Protein AF-A0A523ZDL4-F1 (afdb_monomer_lite)

Structure (mmCIF, N/CA/C/O backbone):
data_AF-A0A523ZDL4-F1
#
_entry.id   AF-A0A523ZDL4-F1
#
loop_
_atom_site.group_PDB
_atom_site.id
_atom_site.type_symbol
_atom_site.label_a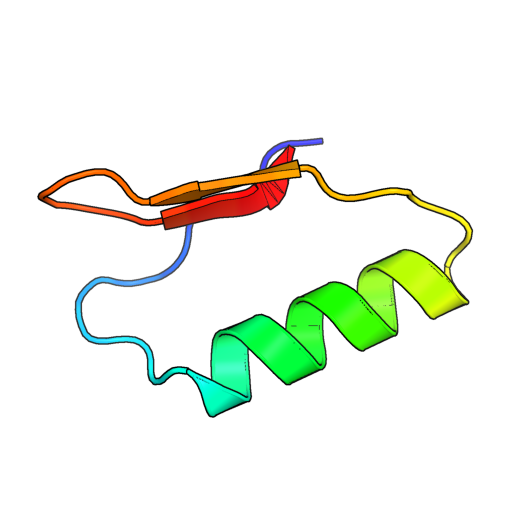tom_id
_atom_site.label_alt_id
_atom_site.label_comp_id
_atom_site.label_asym_id
_atom_site.label_entity_id
_atom_site.label_seq_id
_atom_site.pdbx_PDB_ins_code
_atom_site.Cartn_x
_atom_site.Cartn_y
_atom_site.Cartn_z
_atom_site.occupancy
_atom_site.B_iso_or_equiv
_atom_site.auth_seq_id
_atom_site.auth_comp_id
_atom_site.auth_asym_id
_atom_site.auth_atom_id
_atom_site.pdbx_PDB_model_num
ATOM 1 N N . MET A 1 1 ? 5.661 12.645 -4.788 1.00 69.31 1 MET A N 1
ATOM 2 C CA . MET A 1 1 ? 4.184 12.745 -4.907 1.00 69.31 1 MET A CA 1
ATOM 3 C C . MET A 1 1 ? 3.642 12.042 -3.687 1.00 69.31 1 MET A C 1
ATOM 5 O O . MET A 1 1 ? 4.138 10.964 -3.426 1.00 69.31 1 MET A O 1
ATOM 9 N N . PHE A 1 2 ? 2.705 12.617 -2.932 1.00 73.44 2 PHE A N 1
ATOM 10 C CA . PHE A 1 2 ? 2.247 11.976 -1.695 1.00 73.44 2 PHE A CA 1
ATOM 11 C C . PHE A 1 2 ? 0.884 11.315 -1.886 1.00 73.44 2 PHE A C 1
ATOM 13 O O . PHE A 1 2 ? -0.095 11.997 -2.184 1.00 73.44 2 PHE A O 1
ATOM 20 N N . ILE A 1 3 ? 0.831 9.997 -1.702 1.00 79.31 3 ILE A N 1
ATOM 21 C CA . ILE A 1 3 ? -0.408 9.217 -1.651 1.00 79.31 3 ILE A CA 1
ATOM 22 C C . ILE A 1 3 ? -0.751 8.990 -0.185 1.00 79.31 3 ILE A C 1
ATOM 24 O O . ILE A 1 3 ? 0.046 8.425 0.558 1.00 79.31 3 ILE A O 1
ATOM 28 N N . VAL A 1 4 ? -1.931 9.433 0.236 1.00 83.00 4 VAL A N 1
ATOM 29 C CA . VAL A 1 4 ? -2.430 9.228 1.599 1.00 83.00 4 VAL A CA 1
ATOM 30 C C . VAL A 1 4 ? -3.467 8.113 1.568 1.00 83.00 4 VAL A C 1
ATOM 32 O O . VAL A 1 4 ? -4.494 8.243 0.904 1.00 83.00 4 VAL A O 1
ATOM 35 N N . MET A 1 5 ? -3.202 7.028 2.289 1.00 84.50 5 MET A N 1
ATOM 36 C CA . MET A 1 5 ? -4.099 5.876 2.385 1.00 84.50 5 MET A CA 1
ATOM 37 C C . MET A 1 5 ? -5.301 6.182 3.290 1.00 84.50 5 MET A C 1
ATOM 39 O O . MET A 1 5 ? -5.173 6.893 4.294 1.00 84.50 5 MET A O 1
ATOM 43 N N . GLN A 1 6 ? -6.473 5.625 2.960 1.00 81.56 6 GLN A N 1
ATOM 44 C CA . GLN A 1 6 ? -7.668 5.709 3.812 1.00 81.56 6 GLN A CA 1
ATOM 45 C C . GLN A 1 6 ? -7.488 4.901 5.092 1.00 81.56 6 GLN A C 1
ATOM 47 O O . GLN A 1 6 ? -6.931 3.820 5.053 1.00 81.56 6 GLN A O 1
ATOM 52 N N . GLN A 1 7 ? -7.981 5.371 6.233 1.00 77.00 7 GLN A N 1
ATOM 53 C CA . GLN A 1 7 ? -7.809 4.671 7.509 1.00 77.00 7 GLN A CA 1
ATOM 54 C C . GLN A 1 7 ? -8.489 3.282 7.492 1.00 77.00 7 GLN A C 1
ATOM 56 O O . GLN A 1 7 ? -9.645 3.175 7.095 1.00 77.00 7 GLN A O 1
ATOM 61 N N . GLY A 1 8 ? -7.767 2.229 7.902 1.00 78.75 8 GLY A N 1
ATOM 62 C CA . GLY A 1 8 ? -8.244 0.835 7.837 1.00 78.75 8 GLY A CA 1
ATOM 63 C C . GLY A 1 8 ? -7.938 0.086 6.531 1.00 78.75 8 GLY A C 1
ATOM 64 O O . GLY A 1 8 ? -8.424 -1.027 6.356 1.00 78.75 8 GLY A O 1
ATOM 65 N N . HIS A 1 9 ? -7.136 0.678 5.640 1.00 80.00 9 HIS A N 1
ATOM 66 C CA . HIS A 1 9 ? -6.573 0.011 4.463 1.00 80.00 9 HIS A CA 1
ATOM 67 C C . HIS A 1 9 ? -5.846 -1.282 4.838 1.00 80.00 9 HIS A C 1
ATOM 69 O O . HIS A 1 9 ? -5.166 -1.375 5.864 1.00 80.00 9 HIS A O 1
ATOM 75 N N . THR A 1 10 ? -5.989 -2.278 3.977 1.00 84.25 10 THR A N 1
ATOM 76 C CA . THR A 1 10 ? -5.326 -3.568 4.133 1.00 84.25 10 THR A CA 1
ATOM 77 C C . THR A 1 10 ? -3.881 -3.508 3.640 1.00 84.25 10 THR A C 1
ATOM 79 O O . THR A 1 10 ? -3.517 -2.683 2.799 1.00 84.25 10 THR A O 1
ATOM 82 N N . GLU A 1 11 ? -3.039 -4.419 4.133 1.00 80.25 11 GLU A N 1
ATOM 83 C CA . GLU A 1 11 ? -1.660 -4.559 3.641 1.00 80.25 11 GLU A CA 1
ATOM 84 C C . GLU A 1 11 ? -1.613 -4.892 2.139 1.00 80.25 11 GLU A C 1
ATOM 86 O O . GLU A 1 11 ? -0.680 -4.479 1.452 1.00 80.25 11 GLU A O 1
ATOM 91 N N . GLY A 1 12 ? -2.641 -5.572 1.614 1.00 85.69 12 GLY A N 1
ATOM 92 C CA . GLY A 1 12 ? -2.779 -5.866 0.184 1.00 85.69 12 GLY A CA 1
ATOM 93 C C . GLY A 1 12 ? -2.965 -4.607 -0.663 1.00 85.69 12 GLY A C 1
ATOM 94 O O . GLY A 1 12 ? -2.251 -4.419 -1.640 1.00 85.69 12 GLY A O 1
ATOM 95 N N . GLU A 1 13 ? -3.838 -3.689 -0.241 1.00 83.94 13 GLU A N 1
ATOM 96 C CA . GLU A 1 13 ? -4.049 -2.415 -0.949 1.00 83.94 13 GLU A CA 1
ATOM 97 C C . GLU A 1 13 ? -2.779 -1.553 -0.985 1.00 83.94 13 GLU A C 1
ATOM 99 O O . GLU A 1 13 ? -2.503 -0.873 -1.975 1.00 83.94 13 GLU A O 1
ATOM 104 N N . LEU A 1 14 ? -1.976 -1.595 0.083 1.00 84.12 14 LEU A N 1
ATOM 105 C CA . LEU A 1 14 ? -0.682 -0.918 0.112 1.00 84.12 14 LEU A CA 1
ATOM 106 C C . LEU A 1 14 ? 0.310 -1.555 -0.873 1.00 84.12 14 LEU A C 1
ATOM 108 O O . LEU A 1 14 ? 1.012 -0.828 -1.579 1.00 84.12 14 LEU A O 1
ATOM 112 N N . ALA A 1 15 ? 0.366 -2.888 -0.927 1.00 86.06 15 ALA A N 1
ATOM 113 C CA . ALA A 1 15 ? 1.241 -3.618 -1.840 1.00 86.06 15 ALA A CA 1
ATOM 114 C C . ALA A 1 15 ? 0.887 -3.349 -3.311 1.00 86.06 15 ALA A C 1
ATOM 116 O O . ALA A 1 15 ? 1.783 -3.039 -4.096 1.00 86.06 15 ALA A O 1
ATOM 117 N N . ASP A 1 16 ? -0.402 -3.358 -3.655 1.00 89.19 16 ASP A N 1
ATOM 118 C CA . ASP A 1 16 ? -0.882 -3.083 -5.014 1.00 89.19 16 ASP A CA 1
ATOM 119 C C . ASP A 1 16 ? -0.500 -1.667 -5.474 1.00 89.19 16 ASP A C 1
ATOM 121 O O . ASP A 1 16 ? -0.065 -1.456 -6.609 1.00 89.19 16 ASP A O 1
ATOM 125 N N . ILE A 1 17 ? -0.617 -0.674 -4.586 1.00 85.12 17 ILE A N 1
ATOM 126 C CA . ILE A 1 17 ? -0.249 0.714 -4.902 1.00 85.12 17 ILE A CA 1
ATOM 127 C C . ILE A 1 17 ? 1.268 0.861 -5.061 1.00 85.12 17 ILE A C 1
ATOM 129 O O . ILE A 1 17 ? 1.726 1.570 -5.959 1.00 85.12 17 ILE A O 1
ATOM 133 N N . LEU A 1 18 ? 2.062 0.188 -4.227 1.00 84.06 18 LEU 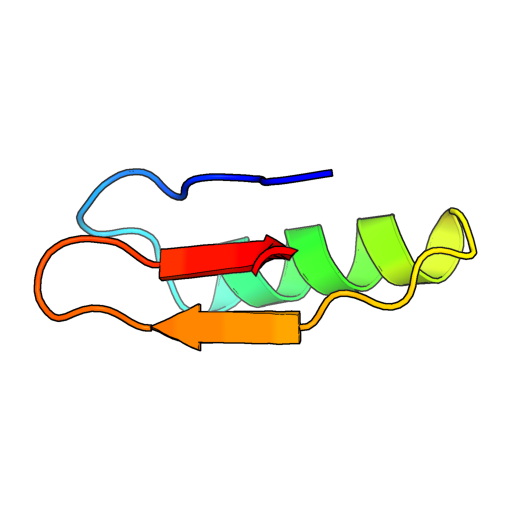A N 1
ATOM 134 C CA . LEU A 1 18 ? 3.521 0.185 -4.361 1.00 84.06 18 LEU A CA 1
ATOM 135 C C . LEU A 1 18 ? 3.980 -0.500 -5.647 1.00 84.06 18 LEU A C 1
ATOM 137 O O . LEU A 1 18 ? 4.905 -0.011 -6.301 1.00 84.06 18 LEU A O 1
ATOM 141 N N . GLU A 1 19 ? 3.326 -1.589 -6.042 1.00 87.75 19 GLU A N 1
ATOM 142 C CA . GLU A 1 19 ? 3.603 -2.263 -7.306 1.00 87.75 19 GLU A CA 1
ATOM 143 C C . GLU A 1 19 ? 3.284 -1.348 -8.495 1.00 87.75 19 GLU A C 1
ATOM 145 O O . GLU A 1 19 ? 4.131 -1.165 -9.370 1.00 87.75 19 GLU A O 1
ATOM 150 N N . GLN A 1 20 ? 2.126 -0.680 -8.489 1.00 87.25 20 GLN A N 1
ATOM 151 C CA . GLN A 1 20 ? 1.763 0.286 -9.532 1.00 87.25 20 GLN A CA 1
ATOM 152 C C . GLN A 1 20 ? 2.750 1.457 -9.611 1.00 87.25 20 GLN A C 1
ATOM 154 O O . GLN A 1 20 ? 3.159 1.849 -10.705 1.00 87.25 20 GLN A O 1
ATOM 159 N N . LEU A 1 21 ? 3.176 2.005 -8.469 1.00 85.12 21 LEU A N 1
ATOM 160 C CA . LEU A 1 21 ? 4.192 3.059 -8.426 1.00 85.12 21 LEU A CA 1
ATOM 161 C C . LEU A 1 21 ? 5.519 2.593 -9.027 1.00 85.12 21 LEU A C 1
ATOM 163 O O . LEU A 1 21 ? 6.106 3.308 -9.841 1.00 85.12 21 LEU A O 1
ATOM 167 N N . THR A 1 22 ? 5.935 1.372 -8.695 1.00 85.38 22 THR A N 1
ATOM 168 C CA . THR A 1 22 ? 7.165 0.763 -9.211 1.00 85.38 22 THR A CA 1
ATOM 169 C C . THR A 1 22 ? 7.083 0.541 -10.723 1.00 85.38 22 THR A C 1
ATOM 171 O O . THR A 1 22 ? 8.023 0.875 -11.442 1.00 85.38 22 THR A O 1
ATOM 174 N N . GLN A 1 23 ? 5.947 0.052 -11.233 1.00 87.81 23 GLN A N 1
ATOM 175 C CA . GLN A 1 23 ? 5.707 -0.125 -12.673 1.00 87.81 23 GLN A CA 1
ATOM 176 C C . GLN A 1 23 ? 5.708 1.204 -13.439 1.00 87.81 23 GLN A C 1
ATOM 178 O O . GLN A 1 23 ? 6.143 1.258 -14.587 1.00 87.81 23 GLN A O 1
ATOM 183 N N . MET A 1 24 ? 5.273 2.290 -12.798 1.00 85.75 24 MET A N 1
ATOM 184 C CA . MET A 1 24 ? 5.349 3.643 -13.351 1.00 85.75 24 MET A CA 1
ATOM 185 C C . MET A 1 24 ? 6.757 4.266 -13.258 1.00 85.75 24 MET A C 1
ATOM 187 O O . MET A 1 24 ? 6.957 5.387 -13.723 1.00 85.75 24 MET A O 1
ATOM 191 N N . GLY A 1 25 ? 7.741 3.557 -12.692 1.00 83.69 25 GLY A N 1
ATOM 192 C CA . GLY A 1 25 ? 9.120 4.030 -12.541 1.00 83.69 25 GLY A CA 1
ATOM 193 C C . GLY A 1 25 ? 9.337 4.956 -11.342 1.00 83.69 25 GLY A C 1
ATOM 194 O O . GLY A 1 25 ? 10.378 5.609 -11.253 1.00 83.69 25 GLY A O 1
ATOM 195 N N . PHE A 1 26 ? 8.377 5.023 -10.418 1.00 81.25 26 PHE A N 1
ATOM 196 C CA . PHE A 1 26 ? 8.495 5.778 -9.177 1.00 81.25 26 PHE A CA 1
ATOM 197 C C . PHE A 1 26 ? 8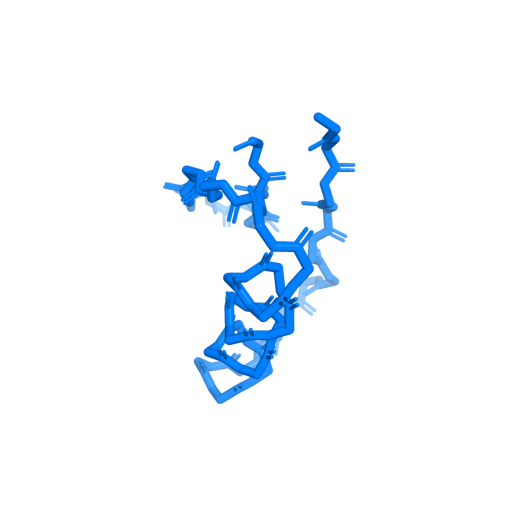.927 4.855 -8.036 1.00 81.25 26 PHE A C 1
ATOM 199 O O . PHE A 1 26 ? 8.388 3.769 -7.848 1.00 81.25 26 PHE A O 1
ATOM 206 N N . SER A 1 27 ? 9.888 5.310 -7.236 1.00 70.88 27 SER A N 1
ATOM 207 C CA . SER A 1 27 ? 10.251 4.648 -5.984 1.00 70.88 27 SER A CA 1
ATOM 208 C C . SER A 1 27 ? 9.451 5.295 -4.860 1.00 70.88 27 SER A C 1
ATOM 210 O O . SER A 1 27 ? 9.666 6.468 -4.573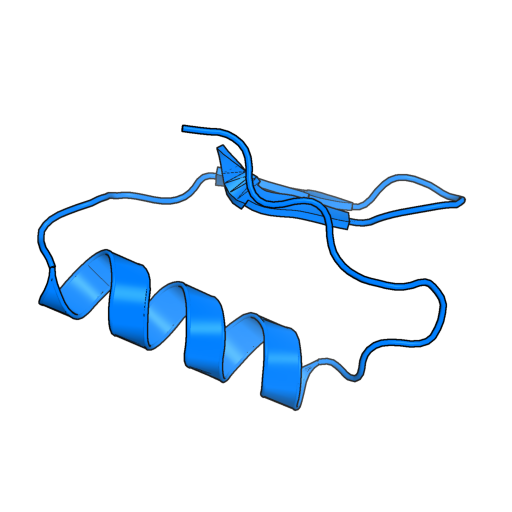 1.00 70.88 27 SER A O 1
ATOM 212 N N . GLY A 1 28 ? 8.526 4.549 -4.253 1.00 71.50 28 GLY A N 1
ATOM 213 C CA . GLY A 1 28 ? 7.704 5.032 -3.143 1.00 71.50 28 GLY A CA 1
ATOM 214 C C . GLY A 1 28 ? 8.325 4.703 -1.787 1.00 71.50 28 GLY A C 1
ATOM 215 O O . GLY A 1 28 ? 8.671 3.554 -1.520 1.00 71.50 28 GLY A O 1
ATOM 216 N N . HIS A 1 29 ? 8.447 5.695 -0.910 1.00 77.81 29 HIS A N 1
ATOM 217 C CA . HIS A 1 29 ? 8.784 5.498 0.495 1.00 77.81 29 HIS A CA 1
ATOM 218 C C . HIS A 1 29 ? 7.503 5.434 1.327 1.00 77.81 29 HIS A C 1
ATOM 220 O O . HIS A 1 29 ? 6.727 6.390 1.357 1.00 77.81 29 HIS A O 1
ATOM 226 N N . VAL A 1 30 ? 7.276 4.311 2.008 1.00 78.06 30 VAL A N 1
ATOM 227 C CA . VAL A 1 30 ? 6.116 4.135 2.888 1.00 78.06 30 VAL A CA 1
ATOM 228 C C . VAL A 1 30 ? 6.423 4.715 4.263 1.00 78.06 30 VAL A C 1
ATOM 230 O O . VAL A 1 30 ? 7.344 4.274 4.942 1.00 78.06 30 VAL A O 1
ATOM 233 N N . SER A 1 31 ? 5.597 5.657 4.700 1.00 77.94 31 SER A N 1
ATOM 234 C CA . SER A 1 31 ? 5.566 6.179 6.060 1.00 77.94 31 SER A CA 1
ATOM 235 C C . SER A 1 31 ? 4.244 5.782 6.715 1.00 77.94 31 SER A C 1
ATOM 237 O O . SER A 1 31 ? 3.195 6.362 6.427 1.00 77.94 31 SER A O 1
ATOM 239 N N . GLN A 1 32 ? 4.273 4.752 7.563 1.00 75.25 32 GLN A N 1
ATOM 240 C CA . GLN A 1 32 ? 3.115 4.321 8.351 1.00 75.25 32 GLN A CA 1
ATOM 241 C C . GLN A 1 32 ? 3.007 5.178 9.618 1.00 75.25 32 GLN A C 1
ATOM 243 O O . GLN A 1 32 ? 3.741 4.982 10.585 1.00 75.25 32 GLN A O 1
ATOM 248 N N . GLY A 1 33 ? 2.100 6.153 9.608 1.00 73.69 33 GLY A N 1
ATOM 249 C CA . GLY A 1 33 ? 1.706 6.896 10.800 1.00 73.69 33 GLY A CA 1
ATOM 250 C C . GLY A 1 33 ? 0.611 6.171 11.584 1.00 73.69 33 GLY A C 1
ATOM 251 O O . GLY A 1 33 ? -0.116 5.344 11.040 1.00 73.69 33 GLY A O 1
ATOM 252 N N . VAL A 1 34 ? 0.449 6.536 12.859 1.00 64.75 34 VAL A N 1
ATOM 253 C CA . VAL A 1 34 ? -0.552 5.945 13.774 1.00 64.75 34 VAL A CA 1
ATOM 254 C C . VAL A 1 34 ? -1.983 6.083 13.234 1.00 64.75 34 VAL A C 1
ATOM 256 O O . VAL A 1 34 ? -2.822 5.221 13.466 1.00 64.75 34 VAL A O 1
ATOM 259 N N . GLU A 1 35 ? -2.258 7.153 12.483 1.00 64.12 35 GLU A N 1
ATOM 260 C CA . GLU A 1 35 ? -3.587 7.421 11.926 1.00 64.12 35 GLU A CA 1
ATOM 261 C C . GLU A 1 35 ? -3.698 7.153 10.421 1.00 64.12 35 GLU A C 1
ATOM 263 O O . GLU A 1 35 ? -4.803 6.877 9.950 1.00 64.12 35 GLU A O 1
ATOM 268 N N . ARG A 1 36 ? -2.603 7.271 9.652 1.00 69.56 36 ARG A N 1
ATOM 269 C CA . ARG A 1 36 ? -2.592 7.141 8.183 1.00 69.56 36 ARG A CA 1
ATOM 270 C C . ARG A 1 36 ? -1.231 6.691 7.665 1.00 69.56 36 ARG A C 1
ATOM 272 O O . ARG A 1 36 ? -0.199 7.117 8.177 1.00 69.56 36 ARG A O 1
ATOM 279 N N . THR A 1 37 ? -1.251 5.932 6.574 1.00 76.81 37 THR A N 1
ATOM 280 C CA . THR A 1 37 ? -0.053 5.593 5.799 1.00 76.81 37 THR A CA 1
ATOM 281 C C . THR A 1 37 ? 0.104 6.571 4.646 1.00 76.81 37 THR A C 1
ATOM 283 O O . THR A 1 37 ? -0.863 6.875 3.944 1.00 76.81 37 THR A O 1
ATOM 286 N N . VAL A 1 38 ? 1.319 7.068 4.455 1.00 73.62 38 VAL A N 1
ATOM 287 C CA . VAL A 1 38 ? 1.685 7.990 3.381 1.00 73.62 38 VAL A CA 1
ATOM 288 C C . VAL A 1 38 ? 2.756 7.339 2.516 1.00 73.62 38 VAL A C 1
ATOM 290 O O . VAL A 1 38 ? 3.741 6.841 3.047 1.00 73.62 38 VAL A O 1
ATOM 293 N N 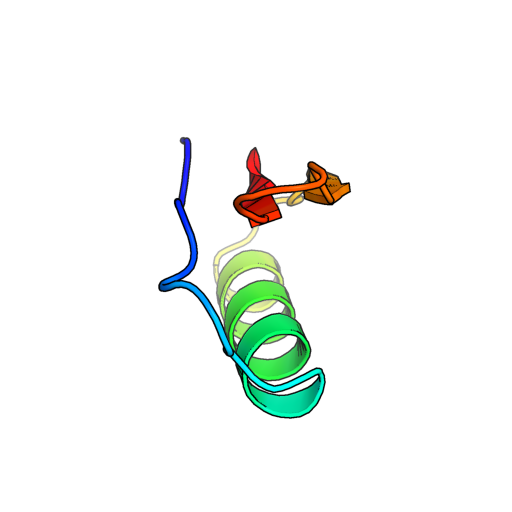. VAL A 1 39 ? 2.587 7.356 1.197 1.00 77.50 39 VAL A N 1
ATOM 294 C CA . VAL A 1 39 ? 3.602 6.910 0.231 1.00 77.50 39 VAL A CA 1
ATOM 295 C C . VAL A 1 39 ? 4.150 8.136 -0.492 1.00 77.50 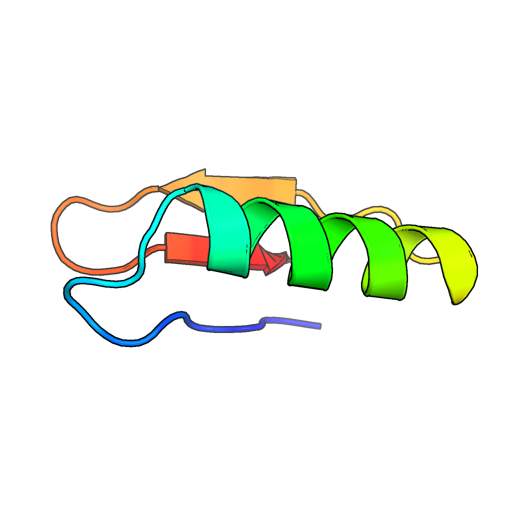39 VAL A C 1
ATOM 297 O O . VAL A 1 39 ? 3.363 8.895 -1.059 1.00 77.50 39 VAL A O 1
ATOM 300 N N . GLY A 1 40 ? 5.464 8.365 -0.412 1.00 71.12 40 GLY A N 1
ATOM 301 C CA . GLY A 1 40 ? 6.157 9.559 -0.926 1.00 71.12 40 GLY A CA 1
ATOM 302 C C . GLY A 1 40 ? 7.193 9.273 -1.996 1.00 71.12 40 GLY A C 1
ATOM 303 O O . GLY A 1 40 ? 7.863 8.226 -1.864 1.00 71.12 40 GLY A O 1
#

Sequence (40 aa):
MFIVMQQGHTEGELADILEQLTQMGFSGHVSQGVERTVVG

Secondary structure (DSSP, 8-state):
-PEEPPTT--HHHHHHHHHHHHHTT--PPEEE-SS-EEE-

pLDDT: mean 79.4, std 6.46, range [64.12, 89.19]

Foldseek 3Di:
DKDKDDFPDDPVVVVVVCVVCVVVVHHWDWDDDPGIIITD

Radius of gyration: 9.62 Å; chains: 1; bounding box: 18×19×27 Å